Protein AF-A0A317DFE4-F1 (afdb_monomer_lite)

Sequence (61 aa):
MPIVGGPADGRTATVELDEHGEPPSELHPGEIDVVGDGLYVCQPVTGSGPPWSYQWQPATS

Organism: NCBI:txid2202420

Radius of gyration: 11.3 Å; chains: 1; bounding box: 25×24×34 Å

Secondary structure (DSSP, 8-state):
-BEESGGGTT-B------TTSPPPSEE-GGGGT---SSEEEEEESSSSSSSEEEEEE----

Foldseek 3Di:
DAEPDDPQHRDDDDADADPVRHGDQWADQVNVVHDAQWIWGWDDPDDPDPPIYTYTDHPDD

Structure (mmCIF, N/CA/C/O backbone):
data_AF-A0A317DFE4-F1
#
_entry.id   AF-A0A317DFE4-F1
#
loop_
_atom_site.group_PDB
_atom_site.id
_atom_site.type_symbol
_atom_site.label_atom_id
_atom_site.label_alt_id
_atom_site.label_comp_id
_atom_site.label_asym_id
_atom_site.label_entity_id
_atom_site.label_seq_id
_atom_site.pdbx_PDB_ins_code
_atom_site.Cartn_x
_atom_site.Cartn_y
_atom_site.Cartn_z
_atom_site.occupancy
_atom_site.B_iso_or_equiv
_atom_site.auth_seq_id
_atom_site.auth_comp_id
_atom_site.auth_asym_id
_atom_site.auth_atom_id
_atom_site.pdbx_PDB_model_num
ATOM 1 N N . MET A 1 1 ? -2.838 -2.490 4.774 1.00 93.00 1 MET A N 1
ATOM 2 C CA . MET A 1 1 ? -3.062 -1.341 3.873 1.00 93.00 1 MET A CA 1
ATOM 3 C C . MET A 1 1 ? -2.908 -1.773 2.422 1.00 93.00 1 MET A C 1
ATOM 5 O O . MET A 1 1 ? -1.973 -2.515 2.150 1.00 93.00 1 MET A O 1
ATOM 9 N N . PRO A 1 2 ? -3.813 -1.382 1.511 1.00 96.38 2 PRO A N 1
ATOM 10 C CA . PRO A 1 2 ? -3.738 -1.770 0.102 1.00 96.38 2 PRO A CA 1
ATOM 11 C C . PRO A 1 2 ? -2.478 -1.217 -0.573 1.00 96.38 2 PRO A C 1
ATOM 13 O O . PRO A 1 2 ? -2.090 -0.073 -0.322 1.00 96.38 2 PRO A O 1
ATOM 16 N N . ILE A 1 3 ? -1.872 -2.034 -1.433 1.00 96.75 3 ILE A N 1
ATOM 17 C CA . ILE A 1 3 ? -0.768 -1.659 -2.317 1.00 96.75 3 ILE A CA 1
ATOM 18 C C . ILE A 1 3 ? -1.318 -1.496 -3.734 1.00 96.75 3 ILE A C 1
ATOM 20 O O . ILE A 1 3 ? -2.052 -2.359 -4.221 1.00 96.75 3 ILE A O 1
ATOM 24 N N . VAL A 1 4 ? -0.973 -0.383 -4.3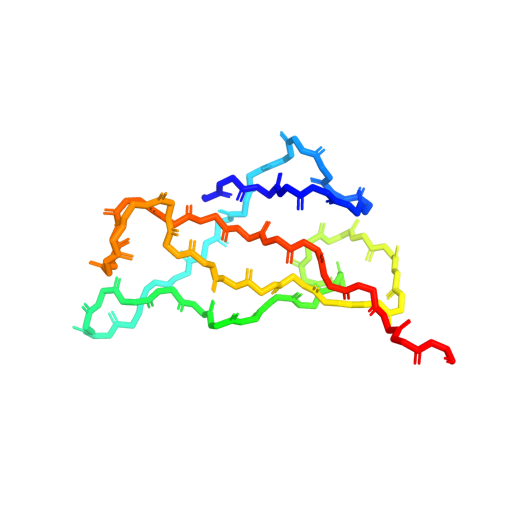75 1.00 96.62 4 VAL A N 1
ATOM 25 C CA . VAL A 1 4 ? -1.494 0.020 -5.682 1.00 96.62 4 VAL A CA 1
ATOM 26 C C . VAL A 1 4 ? -0.340 0.317 -6.637 1.00 96.62 4 VAL A C 1
ATOM 28 O O . VAL A 1 4 ? 0.540 1.135 -6.350 1.00 96.62 4 VAL A O 1
ATOM 31 N N . GLY A 1 5 ? -0.376 -0.323 -7.801 1.00 95.75 5 GLY A N 1
ATOM 32 C CA . GLY A 1 5 ? 0.653 -0.252 -8.830 1.00 95.75 5 GLY A CA 1
ATOM 33 C C . GLY A 1 5 ? 1.909 -1.062 -8.502 1.00 95.75 5 GLY A C 1
ATOM 34 O O . GLY A 1 5 ? 2.060 -1.639 -7.427 1.00 95.75 5 GLY A O 1
ATOM 35 N N . GLY A 1 6 ? 2.837 -1.086 -9.458 1.00 94.88 6 GLY A N 1
ATOM 36 C CA . GLY A 1 6 ? 4.135 -1.737 -9.294 1.00 94.88 6 GLY A CA 1
ATOM 37 C C . GLY A 1 6 ? 4.075 -3.265 -9.114 1.00 94.88 6 GLY A C 1
ATOM 38 O O . GLY A 1 6 ? 3.056 -3.900 -9.389 1.00 94.88 6 GLY A O 1
ATOM 39 N N . PRO A 1 7 ? 5.190 -3.878 -8.678 1.00 95.88 7 PRO A N 1
ATOM 40 C CA . PRO A 1 7 ? 5.331 -5.335 -8.547 1.00 95.88 7 PRO A CA 1
ATOM 41 C C . PRO A 1 7 ? 4.402 -6.036 -7.538 1.00 95.88 7 PRO A C 1
ATOM 43 O O . PRO A 1 7 ? 4.223 -7.249 -7.621 1.00 95.88 7 PRO A O 1
ATOM 46 N N . ALA A 1 8 ? 3.850 -5.309 -6.566 1.00 95.88 8 ALA A N 1
ATOM 47 C CA . ALA A 1 8 ? 3.003 -5.843 -5.498 1.00 95.88 8 ALA A CA 1
ATOM 48 C C . ALA A 1 8 ? 1.538 -5.386 -5.616 1.00 95.88 8 ALA A C 1
ATOM 50 O O . ALA A 1 8 ? 0.802 -5.451 -4.630 1.00 95.88 8 ALA A O 1
ATOM 51 N N . ASP A 1 9 ? 1.114 -4.925 -6.796 1.00 96.88 9 ASP A N 1
ATOM 52 C CA . ASP A 1 9 ? -0.253 -4.458 -7.033 1.00 96.88 9 ASP A CA 1
ATOM 53 C C . ASP A 1 9 ? -1.313 -5.477 -6.575 1.00 96.88 9 ASP A C 1
ATOM 55 O O . ASP A 1 9 ? -1.175 -6.691 -6.757 1.00 96.88 9 ASP A O 1
ATOM 59 N N . GLY A 1 10 ? -2.364 -4.974 -5.926 1.00 96.00 10 GLY A N 1
ATOM 60 C CA . GLY A 1 10 ? -3.463 -5.785 -5.398 1.00 96.00 10 GLY A CA 1
ATOM 61 C C . GLY A 1 10 ? -3.148 -6.526 -4.092 1.00 96.00 10 GLY A C 1
ATOM 62 O O . GLY A 1 10 ? -4.040 -7.160 -3.522 1.00 96.00 10 GLY A O 1
ATOM 63 N N . ARG A 1 11 ? -1.914 -6.445 -3.576 1.00 96.19 11 ARG A N 1
ATOM 64 C CA . ARG A 1 11 ? -1.553 -6.988 -2.256 1.00 96.19 11 ARG A CA 1
ATOM 65 C C . ARG A 1 11 ? -1.910 -6.020 -1.126 1.00 96.19 11 ARG A C 1
ATOM 67 O O . ARG A 1 11 ? -2.315 -4.879 -1.331 1.00 96.19 11 ARG A O 1
ATOM 74 N N . THR A 1 12 ? -1.753 -6.499 0.108 1.00 95.00 12 THR A N 1
ATOM 75 C CA . THR A 1 12 ? -1.921 -5.705 1.330 1.00 95.00 12 THR A CA 1
ATOM 76 C C . THR A 1 12 ? -0.623 -5.713 2.136 1.00 95.00 12 THR A C 1
ATOM 78 O O . THR A 1 12 ? -0.124 -6.784 2.465 1.00 95.00 12 THR A O 1
ATOM 81 N N . ALA A 1 13 ? -0.104 -4.536 2.484 1.00 92.81 13 ALA A N 1
ATOM 82 C CA . ALA A 1 13 ? 1.000 -4.364 3.427 1.00 92.81 13 ALA A CA 1
ATOM 83 C C . ALA A 1 13 ? 0.487 -4.417 4.873 1.00 92.81 13 ALA A C 1
ATOM 85 O O . ALA A 1 13 ? -0.525 -3.782 5.193 1.00 92.81 13 ALA A O 1
ATOM 86 N N . THR A 1 14 ? 1.189 -5.129 5.751 1.00 93.06 14 THR A N 1
ATOM 87 C CA . THR A 1 14 ? 0.996 -5.026 7.204 1.00 93.06 14 THR A CA 1
ATOM 88 C C . THR A 1 14 ? 2.122 -4.165 7.746 1.00 93.06 14 THR A C 1
ATOM 90 O O . THR A 1 14 ? 3.281 -4.496 7.530 1.00 93.06 14 THR A O 1
ATOM 93 N N . VAL A 1 15 ? 1.776 -3.059 8.399 1.00 92.31 15 VAL A N 1
ATOM 94 C CA . VAL A 1 15 ? 2.737 -2.095 8.941 1.00 92.31 15 VAL A CA 1
ATOM 95 C C . VAL A 1 15 ? 2.365 -1.763 10.375 1.00 92.31 15 VAL A C 1
ATOM 97 O O . VAL A 1 15 ? 1.185 -1.796 10.735 1.00 92.31 15 VAL A O 1
ATOM 100 N N . GLU A 1 16 ? 3.371 -1.451 11.179 1.00 94.38 16 GLU A N 1
ATOM 101 C CA . GLU A 1 16 ? 3.164 -0.871 12.501 1.00 94.38 16 GLU A CA 1
ATOM 102 C C . GLU A 1 16 ? 2.910 0.630 12.352 1.00 94.38 16 GLU A C 1
ATOM 104 O O . GLU A 1 16 ? 3.537 1.288 11.525 1.00 94.38 16 GLU A O 1
ATOM 109 N N . LEU A 1 17 ? 1.955 1.152 13.118 1.00 93.94 17 LEU A N 1
ATOM 110 C CA . LEU A 1 17 ? 1.692 2.587 13.187 1.00 93.94 17 LEU A CA 1
ATOM 111 C C . LEU A 1 17 ? 2.547 3.198 14.297 1.00 93.94 17 LEU A C 1
ATOM 113 O O . LEU A 1 17 ? 2.813 2.535 15.304 1.00 93.94 17 LEU A O 1
ATOM 117 N N . ASP A 1 18 ? 2.947 4.452 14.130 1.00 93.88 18 ASP A N 1
ATOM 118 C CA . ASP A 1 18 ? 3.648 5.197 15.173 1.00 93.88 18 ASP A CA 1
ATOM 119 C C . ASP A 1 18 ? 2.714 5.645 16.322 1.00 93.88 18 ASP A C 1
ATOM 121 O O . ASP A 1 18 ? 1.531 5.293 16.384 1.00 93.88 18 ASP A O 1
ATOM 125 N N . GLU A 1 19 ? 3.243 6.437 17.262 1.00 95.62 19 GLU A N 1
ATOM 126 C CA . GLU A 1 19 ? 2.482 6.958 18.409 1.00 95.62 19 GLU A CA 1
ATOM 127 C C . GLU A 1 19 ? 1.319 7.891 18.025 1.00 95.62 19 GLU A C 1
ATOM 129 O O . GLU A 1 19 ? 0.383 8.070 18.811 1.00 95.62 19 GLU A O 1
ATOM 134 N N . HIS A 1 20 ? 1.354 8.458 16.819 1.00 91.88 20 HIS A N 1
ATOM 135 C CA . HIS A 1 20 ? 0.301 9.295 16.251 1.00 91.88 20 HIS A CA 1
ATOM 136 C C . HIS A 1 20 ? -0.695 8.486 15.408 1.00 91.88 20 HIS A C 1
ATOM 138 O O . HIS A 1 20 ? -1.713 9.024 14.961 1.00 91.88 20 HIS A O 1
ATOM 144 N N . GLY A 1 21 ? -0.462 7.180 15.253 1.00 93.31 21 GLY A N 1
ATOM 145 C CA . GLY A 1 21 ? -1.276 6.303 14.425 1.00 93.31 21 GLY A CA 1
ATOM 146 C C . GLY A 1 21 ? -0.956 6.436 12.937 1.00 93.31 21 GLY A C 1
ATOM 147 O O . GLY A 1 21 ? -1.793 6.060 12.114 1.00 93.31 21 GLY A O 1
ATOM 148 N N . GLU A 1 22 ? 0.212 6.970 12.583 1.00 94.69 22 GLU A N 1
ATOM 149 C CA . GLU A 1 22 ? 0.634 7.173 11.201 1.00 94.69 22 GLU A CA 1
ATOM 150 C C . GLU A 1 22 ? 1.462 5.971 10.713 1.00 94.69 22 GLU A C 1
ATOM 152 O O . GLU A 1 22 ? 2.330 5.468 11.431 1.00 94.69 22 GLU A O 1
ATOM 157 N N . PRO A 1 23 ? 1.186 5.447 9.507 1.00 95.38 23 PRO 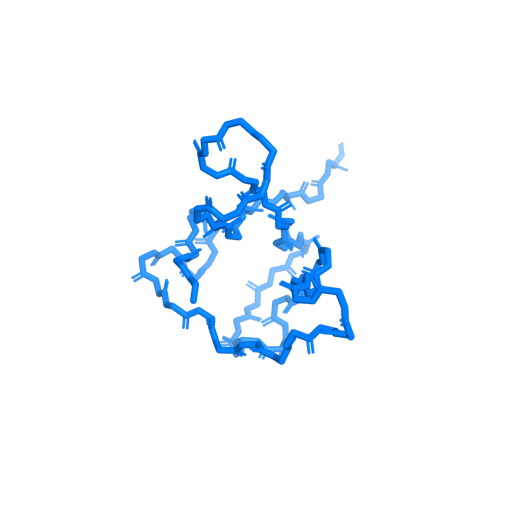A N 1
ATOM 158 C CA . PRO A 1 23 ? 1.991 4.382 8.920 1.00 95.38 23 PRO A CA 1
ATOM 159 C C . PRO A 1 23 ? 3.334 4.922 8.396 1.00 95.38 23 PRO A C 1
ATOM 161 O O . PRO A 1 23 ? 3.443 6.117 8.110 1.00 95.38 23 PRO A O 1
ATOM 164 N N . PRO A 1 24 ? 4.331 4.048 8.153 1.00 95.44 24 PRO A N 1
ATOM 165 C CA . PRO A 1 24 ? 5.577 4.428 7.498 1.00 95.44 24 PRO A CA 1
ATOM 166 C C . PRO A 1 24 ? 5.314 5.167 6.185 1.00 95.44 24 PRO A C 1
ATOM 168 O O . PRO A 1 24 ? 4.489 4.730 5.374 1.00 95.44 24 PRO A O 1
ATOM 171 N N . SER A 1 25 ? 6.027 6.268 5.954 1.00 96.06 25 SER A N 1
ATOM 172 C CA . SER A 1 25 ? 5.866 7.086 4.748 1.00 96.06 25 SER A CA 1
ATOM 173 C C . SER A 1 25 ? 6.215 6.324 3.474 1.00 96.06 25 SER A C 1
ATOM 175 O O . SER A 1 25 ? 5.644 6.596 2.418 1.00 96.06 25 SER A O 1
ATOM 177 N N . GLU A 1 26 ? 7.134 5.367 3.568 1.00 95.88 26 GLU A N 1
ATOM 178 C CA . GLU A 1 26 ? 7.694 4.636 2.440 1.00 95.88 26 GLU A CA 1
ATOM 179 C C . GLU A 1 26 ? 7.870 3.156 2.800 1.00 95.88 26 GLU A C 1
ATOM 181 O O . GLU A 1 26 ? 8.138 2.821 3.953 1.00 95.88 26 GLU A O 1
ATOM 186 N N . LEU A 1 27 ? 7.715 2.279 1.807 1.00 94.81 27 LEU A N 1
ATOM 187 C CA . LEU A 1 27 ? 8.100 0.870 1.875 1.00 94.81 27 LEU A CA 1
ATOM 188 C C . LEU A 1 27 ? 8.978 0.526 0.676 1.00 94.81 27 LEU A C 1
ATOM 190 O O . LEU A 1 27 ? 8.614 0.763 -0.485 1.00 94.81 27 LEU A O 1
ATOM 194 N N . HIS A 1 28 ? 10.117 -0.088 0.952 1.00 94.44 28 HIS A N 1
ATOM 195 C CA . HIS A 1 28 ? 11.006 -0.622 -0.058 1.00 94.44 28 HIS A CA 1
ATOM 196 C C . HIS A 1 28 ? 10.477 -1.966 -0.587 1.00 94.44 28 HIS A C 1
ATOM 198 O O . HIS A 1 28 ? 9.935 -2.771 0.172 1.00 94.44 28 HIS A O 1
ATOM 204 N N . PRO A 1 29 ? 10.680 -2.275 -1.881 1.00 92.62 29 PRO A N 1
ATOM 205 C CA . PRO A 1 29 ? 10.297 -3.555 -2.486 1.00 92.62 29 PRO A CA 1
ATOM 206 C C . PRO A 1 29 ? 10.724 -4.784 -1.676 1.00 92.62 29 PRO A C 1
ATOM 208 O O . PRO A 1 29 ? 9.939 -5.714 -1.489 1.00 92.62 29 PRO A O 1
ATOM 211 N N . GLY A 1 30 ? 11.950 -4.757 -1.146 1.00 91.31 30 GLY A N 1
ATOM 212 C CA . GLY A 1 30 ? 12.501 -5.855 -0.356 1.00 91.31 30 GLY A CA 1
ATOM 213 C C . GLY A 1 30 ? 11.763 -6.117 0.959 1.00 91.31 30 GLY A C 1
ATOM 214 O O . GLY A 1 30 ? 11.803 -7.240 1.443 1.00 91.31 30 GLY A O 1
ATOM 215 N N . GLU A 1 31 ? 11.054 -5.131 1.515 1.00 89.69 31 GLU A N 1
ATOM 216 C CA . GLU A 1 31 ? 10.290 -5.281 2.765 1.00 89.69 31 GLU A CA 1
ATOM 217 C C . GLU A 1 31 ? 8.960 -6.019 2.564 1.00 89.69 31 GLU A C 1
ATOM 219 O O . GLU A 1 31 ? 8.347 -6.473 3.526 1.00 89.69 31 GLU A O 1
ATOM 224 N N . ILE A 1 32 ? 8.511 -6.152 1.314 1.00 90.31 32 ILE A N 1
ATOM 225 C CA . ILE A 1 32 ? 7.254 -6.820 0.948 1.00 90.31 32 ILE A CA 1
ATOM 226 C C . ILE A 1 32 ? 7.477 -7.974 -0.043 1.00 90.31 32 ILE A C 1
ATOM 228 O O . ILE A 1 32 ? 6.577 -8.331 -0.813 1.00 90.31 32 ILE A O 1
ATOM 232 N N . ASP A 1 33 ? 8.688 -8.537 -0.032 1.00 91.75 33 ASP A N 1
ATOM 233 C CA . ASP A 1 33 ? 9.104 -9.680 -0.848 1.00 91.75 33 ASP A CA 1
ATOM 234 C C . ASP A 1 33 ? 8.889 -9.473 -2.360 1.00 91.75 33 ASP A C 1
ATOM 236 O O . ASP A 1 33 ? 8.461 -10.385 -3.079 1.00 91.75 33 ASP A O 1
ATOM 240 N N . VAL A 1 34 ? 9.163 -8.264 -2.864 1.00 93.31 34 VAL A N 1
ATOM 241 C CA . VAL A 1 34 ? 9.170 -7.975 -4.307 1.00 93.31 34 VAL A CA 1
ATOM 242 C C . VAL A 1 34 ? 10.462 -7.295 -4.751 1.00 93.31 34 VAL A C 1
ATOM 244 O O . VAL A 1 34 ? 11.233 -6.772 -3.952 1.00 93.31 34 VAL A O 1
ATOM 247 N N . VAL A 1 35 ? 10.709 -7.307 -6.061 1.00 93.38 35 VAL A N 1
ATOM 248 C CA . VAL A 1 35 ? 11.894 -6.701 -6.679 1.00 93.38 35 VAL A CA 1
ATOM 249 C C . VAL A 1 35 ? 11.461 -5.528 -7.552 1.00 93.38 35 VAL A C 1
ATOM 251 O O . VAL A 1 35 ? 10.530 -5.659 -8.346 1.00 93.38 35 VAL A O 1
ATOM 254 N N . GLY A 1 36 ? 12.147 -4.396 -7.420 1.00 90.00 36 GLY A N 1
ATOM 255 C CA .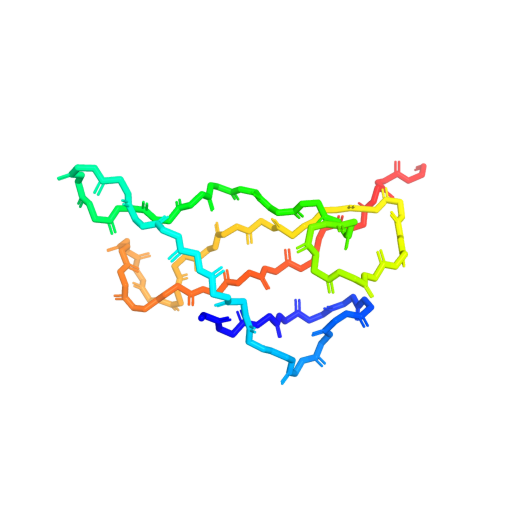 GLY A 1 36 ? 11.982 -3.226 -8.278 1.00 90.00 36 GLY A CA 1
ATOM 256 C C . GLY A 1 36 ? 12.909 -2.089 -7.854 1.00 90.00 36 GLY A C 1
ATOM 257 O O . GLY A 1 36 ? 13.347 -2.044 -6.710 1.00 90.00 36 GLY A O 1
ATOM 258 N N . ASP A 1 37 ? 13.182 -1.166 -8.770 1.00 92.19 37 ASP A N 1
ATOM 259 C CA . ASP A 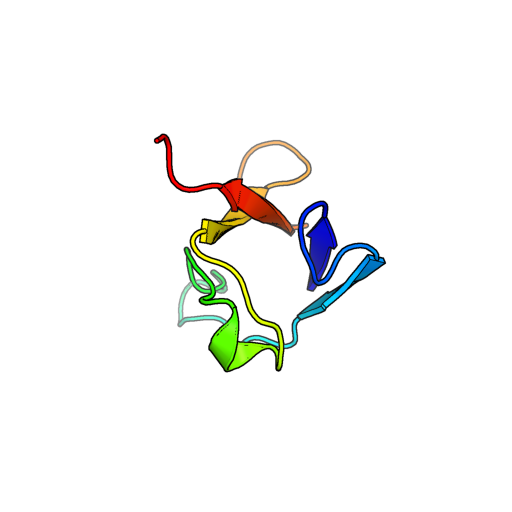1 37 ? 14.065 -0.011 -8.536 1.00 92.19 37 ASP A CA 1
ATOM 260 C C . ASP A 1 37 ? 13.313 1.247 -8.063 1.00 92.19 37 ASP A C 1
ATOM 262 O O . ASP A 1 37 ? 13.859 2.341 -8.053 1.00 92.19 37 ASP A O 1
ATOM 266 N N . GLY A 1 38 ? 12.038 1.115 -7.703 1.00 94.31 38 GLY A N 1
ATOM 267 C CA . GLY A 1 38 ? 11.226 2.179 -7.109 1.00 94.31 38 GLY A CA 1
ATOM 268 C C . GLY A 1 38 ? 10.919 1.925 -5.636 1.00 94.31 38 GLY A C 1
ATOM 269 O O . GLY A 1 38 ? 11.491 1.036 -5.002 1.00 94.31 38 GLY A O 1
ATOM 270 N N . LEU A 1 39 ? 9.969 2.683 -5.103 1.00 96.31 39 LEU A N 1
ATOM 271 C CA . LEU A 1 39 ? 9.481 2.535 -3.733 1.00 96.31 39 LEU A CA 1
ATOM 272 C C . LEU A 1 39 ? 7.970 2.741 -3.667 1.00 96.31 39 LEU A C 1
ATOM 274 O O . LEU A 1 39 ? 7.373 3.351 -4.553 1.00 96.31 39 LEU A O 1
ATOM 278 N N . TYR A 1 40 ? 7.337 2.232 -2.619 1.00 97.19 40 TYR A N 1
ATOM 279 C CA . TYR A 1 40 ? 5.929 2.498 -2.367 1.00 97.19 40 TYR A CA 1
ATOM 280 C C . TYR A 1 40 ? 5.787 3.653 -1.390 1.00 97.19 40 TYR A C 1
ATOM 282 O O . TYR A 1 40 ? 6.289 3.570 -0.277 1.00 97.19 40 TYR A O 1
ATOM 290 N N . VAL A 1 41 ? 5.065 4.698 -1.778 1.00 97.00 41 VAL A N 1
ATOM 291 C CA . VAL A 1 41 ? 4.808 5.865 -0.926 1.00 97.00 41 VAL A CA 1
ATOM 292 C C . VAL A 1 41 ? 3.415 5.763 -0.326 1.00 97.00 41 VAL A C 1
ATOM 294 O O . VAL A 1 41 ? 2.440 5.495 -1.034 1.00 97.00 41 VAL A O 1
ATOM 297 N N . CYS A 1 42 ? 3.310 5.984 0.979 1.00 96.38 42 CYS A N 1
ATOM 298 C CA . CYS A 1 42 ? 2.036 6.064 1.670 1.00 96.38 42 CYS A CA 1
ATOM 299 C C . CYS A 1 42 ? 1.281 7.330 1.254 1.00 96.38 42 CYS A C 1
ATOM 301 O O . CYS A 1 42 ? 1.797 8.444 1.344 1.00 96.38 42 CYS A O 1
ATOM 303 N N . GLN A 1 43 ? 0.034 7.162 0.829 1.00 94.94 43 GLN A N 1
ATOM 304 C CA . GLN A 1 43 ? -0.864 8.257 0.500 1.00 94.94 43 GLN A CA 1
ATOM 305 C C . GLN A 1 43 ? -2.226 8.074 1.171 1.00 94.94 43 GLN A C 1
ATOM 307 O O . GLN A 1 43 ? -2.759 6.958 1.182 1.00 94.94 43 GLN A O 1
ATOM 312 N N . PRO A 1 44 ? -2.828 9.151 1.704 1.00 92.94 44 PRO A N 1
ATOM 313 C CA . PRO A 1 44 ? -4.213 9.113 2.143 1.00 92.94 44 PRO A CA 1
ATOM 314 C C . PRO A 1 44 ? -5.128 8.896 0.932 1.00 92.94 44 PRO A C 1
ATOM 316 O O . PRO A 1 44 ? -4.982 9.541 -0.105 1.00 92.94 44 PRO A O 1
ATOM 319 N N . VAL A 1 45 ? -6.092 7.988 1.060 1.00 89.38 45 VAL A N 1
ATOM 320 C CA . VAL A 1 45 ? -7.086 7.708 0.011 1.00 89.38 45 VAL A CA 1
ATOM 321 C C . VAL A 1 45 ? -8.120 8.834 -0.057 1.00 89.38 45 VAL A C 1
ATOM 323 O O . VAL A 1 45 ? -8.631 9.148 -1.131 1.00 89.38 45 VAL A O 1
ATOM 326 N N . THR A 1 46 ? -8.421 9.470 1.079 1.00 87.88 46 THR A N 1
ATOM 327 C CA . THR A 1 46 ? -9.354 10.600 1.167 1.00 87.88 46 THR A CA 1
ATOM 328 C C . THR A 1 46 ? -8.826 11.673 2.110 1.00 87.88 46 THR A C 1
ATOM 330 O O . THR A 1 46 ? -8.660 11.417 3.299 1.00 87.88 46 THR A O 1
ATOM 333 N N . GLY A 1 47 ? -8.638 12.896 1.607 1.00 84.44 47 GLY A N 1
ATOM 334 C CA . GLY A 1 47 ? -8.225 14.034 2.433 1.00 84.44 47 GLY A CA 1
ATOM 335 C C . GLY A 1 47 ? -6.866 13.810 3.101 1.00 84.44 47 GLY A C 1
ATOM 336 O O . GLY A 1 47 ? -5.922 13.373 2.451 1.00 84.44 47 GLY A O 1
ATOM 337 N N . SER A 1 48 ? -6.770 14.127 4.391 1.00 79.69 48 SER A N 1
ATOM 338 C CA . SER A 1 48 ? -5.595 13.862 5.226 1.00 79.69 48 SER A CA 1
ATOM 339 C C . SER A 1 48 ? -5.927 12.793 6.267 1.00 79.69 48 SER A C 1
ATOM 341 O O . SER A 1 48 ? -6.846 12.990 7.063 1.00 79.69 48 SER A O 1
ATOM 343 N N . GLY A 1 49 ? -5.163 11.700 6.283 1.00 81.62 49 GLY A N 1
ATOM 344 C CA . GLY A 1 49 ? -5.311 10.609 7.249 1.00 81.62 49 GLY A CA 1
ATOM 345 C C . GLY A 1 49 ? -5.939 9.335 6.662 1.00 81.62 49 GLY A C 1
ATOM 346 O O . GLY A 1 49 ? -5.959 9.160 5.441 1.00 81.62 49 GLY A O 1
ATOM 347 N N . PRO A 1 50 ? -6.412 8.414 7.519 1.00 86.12 50 PRO A N 1
ATOM 348 C CA . PRO A 1 50 ? -6.932 7.128 7.078 1.00 86.12 50 PRO A CA 1
ATOM 349 C C . PRO A 1 50 ? -8.235 7.259 6.264 1.00 86.12 50 PRO A C 1
ATOM 351 O O . PRO A 1 50 ? -9.030 8.167 6.514 1.00 86.12 50 PRO A O 1
ATOM 354 N N . PRO A 1 51 ? -8.520 6.301 5.360 1.00 91.81 51 PRO A N 1
ATOM 355 C CA . PRO A 1 51 ? -7.683 5.146 5.040 1.00 91.81 51 PRO A CA 1
ATOM 356 C C . PRO A 1 51 ? -6.503 5.527 4.138 1.00 91.81 51 PRO A C 1
ATOM 358 O O . PRO A 1 51 ? -6.610 6.422 3.308 1.00 91.81 51 PRO A O 1
ATOM 361 N N . TRP A 1 52 ? -5.386 4.818 4.280 1.00 95.25 52 TRP A N 1
ATOM 362 C CA . TRP A 1 52 ? -4.178 5.018 3.477 1.00 95.25 52 TRP A CA 1
ATOM 363 C C . TRP A 1 52 ? -3.983 3.899 2.448 1.00 95.25 52 TRP A C 1
ATOM 365 O O . TRP A 1 52 ? -4.480 2.781 2.620 1.00 95.25 52 TRP A O 1
ATOM 375 N N . SER A 1 53 ? -3.200 4.182 1.413 1.00 96.38 53 SER A N 1
ATOM 376 C CA . SER A 1 53 ? -2.733 3.219 0.413 1.00 96.38 53 SER A CA 1
ATOM 377 C C . SER A 1 53 ? -1.256 3.441 0.112 1.00 96.38 53 SER A C 1
ATOM 379 O O . SER A 1 53 ? -0.792 4.577 0.131 1.00 96.38 53 SER A O 1
ATOM 381 N N . TYR A 1 54 ? -0.532 2.370 -0.185 1.00 97.19 54 TYR A N 1
ATOM 382 C CA . TYR A 1 54 ? 0.849 2.442 -0.651 1.00 97.19 54 TYR A CA 1
ATOM 383 C C . TYR A 1 54 ? 0.865 2.453 -2.175 1.00 97.19 54 TYR A C 1
ATOM 385 O O . TYR A 1 54 ? 0.433 1.485 -2.797 1.00 97.19 54 TYR A O 1
ATOM 393 N N . GLN A 1 55 ? 1.346 3.537 -2.778 1.00 97.19 55 GLN A N 1
ATOM 394 C CA . GLN A 1 55 ? 1.377 3.704 -4.228 1.00 97.19 55 GLN A CA 1
ATOM 395 C C . GLN A 1 55 ? 2.798 3.601 -4.769 1.00 97.19 55 GLN A C 1
ATOM 397 O O . GLN A 1 55 ? 3.709 4.253 -4.259 1.00 97.19 55 GLN A O 1
ATOM 402 N N . TRP A 1 56 ? 2.983 2.810 -5.823 1.00 97.12 56 TRP A N 1
ATOM 403 C CA . TRP A 1 56 ? 4.283 2.655 -6.469 1.00 97.12 56 TRP A CA 1
ATOM 404 C C . TRP A 1 56 ? 4.780 3.957 -7.105 1.00 97.12 56 TRP A C 1
ATOM 406 O O . TRP A 1 56 ? 4.101 4.547 -7.945 1.00 97.12 56 TRP A O 1
ATOM 416 N N . GLN A 1 57 ? 6.000 4.355 -6.756 1.00 96.56 57 GLN A N 1
ATOM 417 C CA . GLN A 1 57 ? 6.762 5.416 -7.400 1.00 96.56 57 GLN A CA 1
ATOM 418 C C . GLN A 1 57 ? 7.990 4.778 -8.067 1.00 96.56 57 GLN A C 1
ATOM 420 O O . GLN A 1 57 ? 8.929 4.384 -7.368 1.00 96.56 57 GLN A O 1
ATOM 425 N N . PRO A 1 58 ?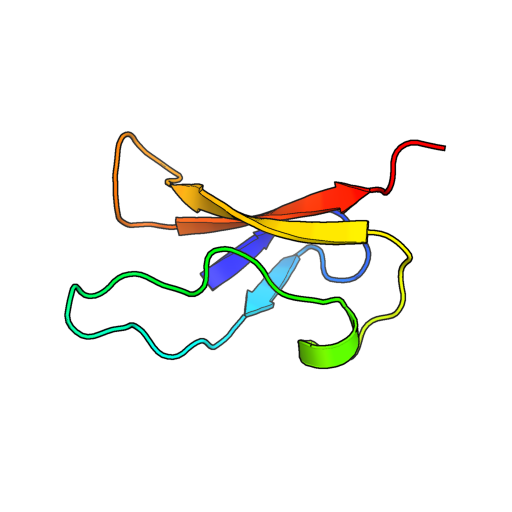 7.999 4.609 -9.404 1.00 93.25 58 PRO A N 1
ATOM 426 C CA . PRO A 1 58 ? 9.178 4.109 -10.098 1.00 93.25 58 PRO A CA 1
ATOM 427 C C . PRO A 1 58 ? 10.316 5.127 -9.976 1.00 93.25 58 PRO A C 1
ATOM 429 O O . PRO A 1 58 ? 10.065 6.333 -10.009 1.00 93.25 58 PRO A O 1
ATOM 432 N N . ALA A 1 59 ? 11.566 4.664 -9.897 1.00 89.06 59 ALA A N 1
ATOM 433 C CA . ALA A 1 59 ? 12.694 5.568 -10.076 1.00 89.06 59 ALA A CA 1
ATOM 434 C C . ALA A 1 59 ? 12.573 6.263 -11.438 1.00 89.06 59 ALA A C 1
ATOM 436 O O . ALA A 1 59 ? 12.435 5.614 -12.478 1.00 89.06 59 ALA A O 1
ATOM 437 N N . THR A 1 60 ? 12.594 7.593 -11.431 1.00 79.88 60 THR A N 1
ATOM 438 C CA . THR A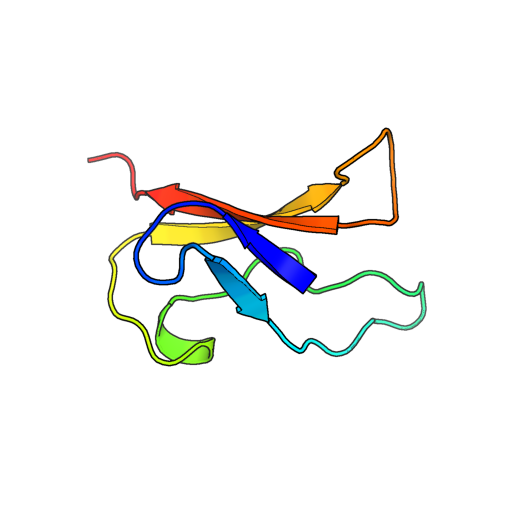 1 60 ? 12.733 8.376 -12.657 1.00 79.88 60 THR A CA 1
ATOM 439 C C . THR A 1 60 ? 14.108 8.089 -13.245 1.00 79.88 60 THR A C 1
ATOM 441 O O . THR A 1 60 ? 15.117 8.403 -12.612 1.00 79.88 60 THR A O 1
ATOM 444 N N . SER A 1 61 ? 14.125 7.449 -14.416 1.00 58.50 61 SER A N 1
ATOM 445 C CA . SER A 1 61 ? 15.333 7.228 -15.215 1.00 58.50 61 SER A CA 1
ATOM 446 C C . SER A 1 61 ? 15.847 8.511 -15.857 1.00 58.50 61 SER A C 1
ATOM 448 O O . SER A 1 61 ? 15.042 9.447 -16.065 1.00 58.50 61 SER A O 1
#

pLDDT: mean 92.66, std 5.96, range [58.5, 97.19]